Protein AF-A0A382EV57-F1 (afdb_monomer)

Solvent-accessible surface area (backbone atoms only — not comparable to full-atom values): 4066 Å² total; per-residue (Å²): 113,68,66,62,52,52,52,52,52,50,55,58,55,59,64,68,67,66,63,64,78,43,80,44,82,45,80,37,79,82,69,39,28,34,38,35,29,42,27,55,84,84,54,76,40,80,76,43,80,40,82,50,79,80,71,91,73,70,97,71,69,91,72,128

Organism: NCBI:txid408172

Mean predicted aligned error: 8.85 Å

Radius of gyration: 22.21 Å; Cα contacts (8 Å, |Δi|>4): 71; chains: 1; bounding box: 52×36×48 Å

pLDDT: mean 85.81, std 12.79, range [54.91, 98.12]

Foldseek 3Di:
DVVVVVVVVVVVVVVVPQFDWDWDWDDDLLVQWTFTWIDRPPDIDGPDIGHHDHDPDDPDPRDD

Secondary structure (DSSP, 8-state):
-HHHHHHHHHHHHHHTT-PPPEEEEEEETTTTEEEEEEE-SS-EEEEEEEE-PPP---S-----

Nearest PDB structures (foldseek):
  3mud-assembly1_B  TM=6.738E-01  e=6.675E+00  Homo sapiens
  6j8y-assembly1_C  TM=5.020E-01  e=9.129E+00  Homo sapiens
  6uz7-assembly1_AD  TM=4.272E-01  e=8.575E+00  Kluyveromyces lactis

Structure (mmCIF, N/CA/C/O backbone):
data_AF-A0A382EV57-F1
#
_entry.id   AF-A0A382EV57-F1
#
loop_
_atom_site.group_PDB
_atom_site.id
_atom_site.type_symbol
_atom_site.label_atom_id
_atom_site.label_alt_id
_atom_site.label_comp_id
_atom_site.label_asym_id
_atom_site.label_entity_id
_atom_site.label_seq_id
_atom_site.pdbx_PDB_ins_code
_atom_site.Cartn_x
_atom_site.Cartn_y
_atom_site.Cartn_z
_atom_site.occupancy
_atom_site.B_iso_or_equiv
_atom_site.auth_seq_id
_atom_site.auth_comp_id
_atom_site.auth_asym_id
_atom_site.auth_atom_id
_atom_site.pdbx_PDB_model_num
ATOM 1 N N . MET A 1 1 ? -29.303 18.584 31.924 1.00 76.06 1 MET A N 1
ATOM 2 C CA . MET A 1 1 ? -27.860 18.335 32.181 1.00 76.06 1 MET A CA 1
ATOM 3 C C . MET A 1 1 ? -27.406 16.937 31.756 1.00 76.06 1 MET A C 1
ATOM 5 O O . MET A 1 1 ? -26.390 16.846 31.082 1.00 76.06 1 MET A O 1
ATOM 9 N N . ILE A 1 2 ? -28.138 15.861 32.088 1.00 92.12 2 ILE A N 1
ATOM 10 C CA . ILE A 1 2 ? -27.748 14.478 31.737 1.00 92.12 2 ILE A CA 1
ATOM 11 C C . ILE A 1 2 ? -27.677 14.235 30.216 1.00 92.12 2 ILE A C 1
ATOM 13 O O . ILE A 1 2 ? -26.728 13.635 29.731 1.00 92.12 2 ILE A O 1
ATOM 17 N N . PHE A 1 3 ? -28.628 1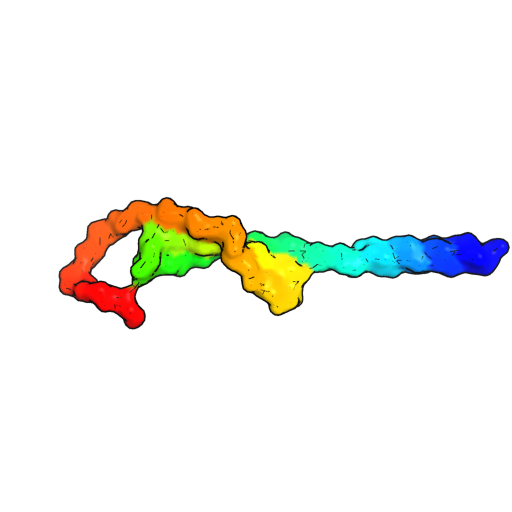4.790 29.458 1.00 93.69 3 PHE A N 1
ATOM 18 C CA . PHE A 1 3 ? -28.707 14.622 28.004 1.00 93.69 3 PHE A CA 1
ATOM 19 C C . PHE A 1 3 ? -27.490 15.216 27.284 1.00 93.69 3 PHE A C 1
ATOM 21 O O . PHE A 1 3 ? -26.900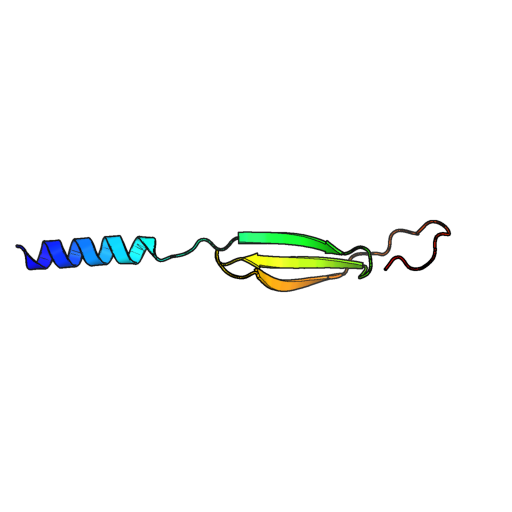 14.585 26.418 1.00 93.69 3 PHE A O 1
ATOM 28 N N . PHE A 1 4 ? -27.053 16.401 27.716 1.00 93.38 4 PHE A N 1
ATOM 29 C CA . PHE A 1 4 ? -25.858 17.053 27.182 1.00 93.38 4 PHE A CA 1
ATOM 30 C C . PHE A 1 4 ? -24.582 16.249 27.476 1.00 93.38 4 PHE A C 1
ATOM 32 O O . PHE A 1 4 ? -23.696 16.164 26.633 1.00 93.38 4 PHE A O 1
ATOM 39 N N . ARG A 1 5 ? -24.507 15.601 28.648 1.00 94.44 5 ARG A N 1
ATOM 40 C CA . ARG A 1 5 ? -23.389 14.711 28.999 1.00 94.44 5 ARG A CA 1
ATOM 41 C C . ARG A 1 5 ? -23.369 13.449 28.135 1.00 94.44 5 ARG A C 1
ATOM 43 O O . ARG A 1 5 ? -22.304 13.067 27.671 1.00 94.44 5 ARG A O 1
ATOM 50 N N . LEU A 1 6 ? -24.527 12.837 27.886 1.00 96.25 6 LEU A N 1
ATOM 51 C CA . LEU A 1 6 ? -24.638 11.672 27.000 1.00 96.25 6 LEU A CA 1
ATOM 52 C C . LEU A 1 6 ? -24.262 12.020 25.558 1.00 96.25 6 LEU A C 1
ATOM 54 O O . LEU A 1 6 ? -23.521 11.276 24.923 1.00 96.25 6 LEU A O 1
ATOM 58 N N . LEU A 1 7 ? -24.710 13.180 25.074 1.00 95.38 7 LEU A N 1
ATOM 59 C CA . LEU A 1 7 ? -24.347 13.682 23.753 1.00 95.38 7 LEU A CA 1
ATOM 60 C C . LEU A 1 7 ? -22.832 13.900 23.635 1.00 95.38 7 LEU A C 1
ATOM 62 O O . LEU A 1 7 ? -22.225 13.473 22.657 1.00 95.38 7 LEU A O 1
ATOM 66 N N . LEU A 1 8 ? -22.209 14.505 24.651 1.00 94.25 8 LEU A N 1
ATOM 67 C CA . LEU A 1 8 ? -20.763 14.721 24.681 1.00 94.25 8 LEU A CA 1
ATOM 68 C C . LEU A 1 8 ? -19.983 13.396 24.659 1.00 94.25 8 LEU A C 1
ATOM 70 O O . LEU A 1 8 ? -19.031 13.259 23.896 1.00 94.25 8 LEU A O 1
ATOM 74 N N . ILE A 1 9 ? -20.407 12.408 25.454 1.00 94.44 9 ILE A N 1
ATOM 75 C CA . ILE A 1 9 ? -19.788 11.074 25.486 1.00 94.44 9 ILE A CA 1
ATOM 76 C C . ILE A 1 9 ? -19.911 10.385 24.124 1.00 94.44 9 ILE A C 1
ATOM 78 O O . ILE A 1 9 ? -18.928 9.832 23.638 1.00 94.44 9 ILE A O 1
ATOM 82 N N . ALA A 1 10 ? -21.082 10.456 23.484 1.00 93.19 10 ALA A N 1
ATOM 83 C CA . ALA A 1 10 ? -21.285 9.885 22.157 1.00 93.19 10 ALA A CA 1
ATOM 84 C C . ALA A 1 10 ? -20.334 10.512 21.126 1.00 93.19 10 ALA A C 1
ATOM 86 O O . ALA A 1 10 ? -19.672 9.790 20.388 1.00 93.19 10 ALA A O 1
ATOM 87 N N .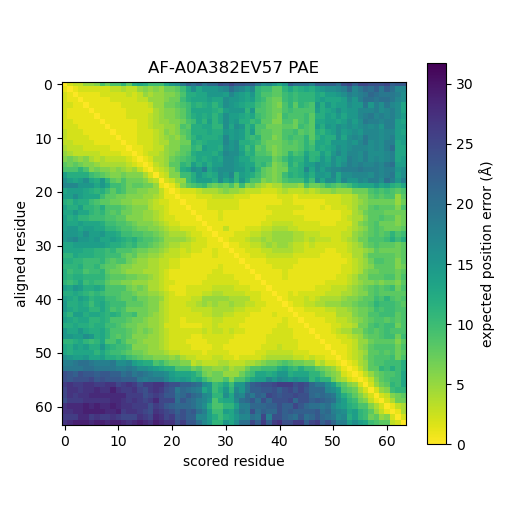 ILE A 1 11 ? -20.186 11.839 21.119 1.00 91.12 11 ILE A N 1
ATOM 88 C CA . ILE A 1 11 ? -19.292 12.540 20.183 1.00 91.12 11 ILE A CA 1
ATOM 89 C C . ILE A 1 11 ? -17.829 12.117 20.381 1.00 91.12 11 ILE A C 1
ATOM 91 O O . ILE A 1 11 ? -17.132 11.832 19.406 1.00 91.12 11 ILE A O 1
ATOM 95 N N . ILE A 1 12 ? -17.371 12.031 21.634 1.00 89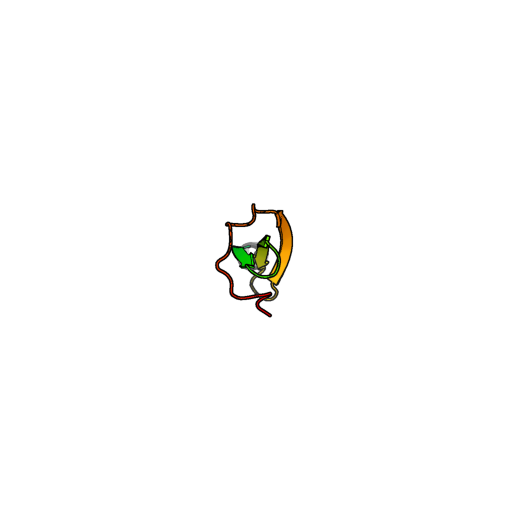.06 12 ILE A N 1
ATOM 96 C CA . ILE A 1 12 ? -16.007 11.585 21.950 1.00 89.06 12 ILE A CA 1
ATOM 97 C C . ILE A 1 12 ? -15.812 10.132 21.502 1.00 89.06 12 ILE A C 1
ATOM 99 O O . ILE A 1 12 ? -14.799 9.819 20.882 1.00 89.06 12 ILE A O 1
ATOM 103 N N . PHE A 1 13 ? -16.792 9.258 21.729 1.00 87.19 13 PHE A N 1
ATOM 104 C CA . PHE A 1 13 ? -16.708 7.861 21.310 1.00 87.19 13 PHE A CA 1
ATOM 105 C C . PHE A 1 13 ? -16.678 7.710 19.784 1.00 87.19 13 PHE A C 1
ATOM 107 O O . PHE A 1 13 ? -15.879 6.943 19.267 1.00 87.19 13 PHE A O 1
ATOM 114 N N . LEU A 1 14 ? -17.466 8.484 19.029 1.00 83.94 14 LEU A N 1
ATOM 115 C CA . LEU A 1 14 ? -17.413 8.442 17.563 1.00 83.94 14 LEU A CA 1
ATOM 116 C C . LEU A 1 14 ? -16.066 8.919 16.996 1.00 83.94 14 LEU A C 1
ATOM 118 O O . LEU A 1 14 ? -15.644 8.444 15.941 1.00 83.94 14 LEU A O 1
ATOM 122 N N . SER A 1 15 ? -15.364 9.822 17.687 1.00 75.62 15 SER A N 1
ATOM 123 C CA . SER A 1 15 ? -14.042 10.285 17.243 1.00 75.62 1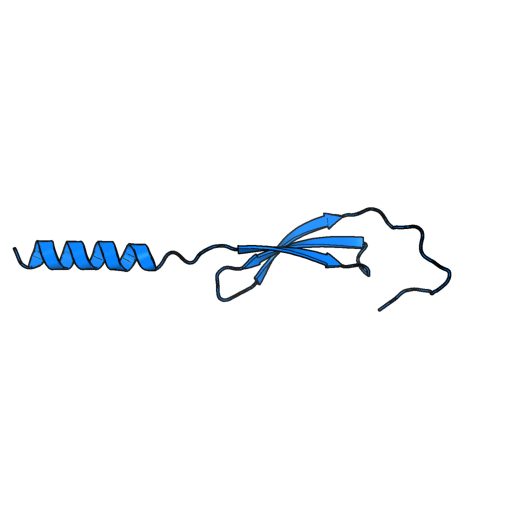5 SER A CA 1
ATOM 124 C C . SER A 1 15 ? -12.943 9.218 17.325 1.00 75.62 15 SER A C 1
ATOM 126 O O . SER A 1 15 ? -11.964 9.317 16.588 1.00 75.62 15 SER A O 1
ATOM 128 N N . THR A 1 16 ? -13.113 8.171 18.143 1.00 73.88 16 THR A N 1
ATOM 129 C CA . THR A 1 16 ? -12.136 7.073 18.262 1.00 73.88 16 THR A CA 1
ATOM 130 C C . THR A 1 16 ? -12.319 5.979 17.206 1.00 73.88 16 THR A C 1
ATOM 132 O O . THR A 1 16 ? -11.437 5.141 17.046 1.00 73.88 16 THR A O 1
ATOM 135 N N . ILE A 1 17 ? -13.426 5.999 16.451 1.00 71.31 17 ILE A N 1
ATOM 136 C CA . ILE A 1 17 ? -13.762 4.975 15.442 1.00 71.31 17 ILE A CA 1
ATOM 137 C C . ILE A 1 17 ? -12.994 5.196 14.127 1.00 71.31 17 ILE A C 1
ATOM 139 O O . ILE A 1 17 ? -12.954 4.313 13.272 1.00 71.31 17 ILE A O 1
ATOM 143 N N . LYS A 1 18 ? -12.345 6.353 13.936 1.00 69.38 18 LYS A N 1
ATOM 144 C CA . LYS A 1 18 ? -11.509 6.568 12.749 1.00 69.38 18 LYS A CA 1
ATOM 145 C C . LYS A 1 18 ? -10.234 5.725 12.851 1.00 69.38 18 LYS A C 1
ATOM 147 O O . LYS A 1 18 ? -9.291 6.094 13.549 1.00 69.38 18 LYS A O 1
ATOM 152 N N . GLY A 1 19 ? -10.228 4.589 12.152 1.00 69.50 19 GLY A N 1
ATOM 153 C CA . GLY A 1 19 ? -9.030 3.784 11.919 1.00 69.50 19 GLY A CA 1
ATOM 154 C C . GLY A 1 19 ? -7.944 4.617 11.237 1.00 69.50 19 GLY A C 1
ATOM 155 O O . GLY A 1 19 ? -8.243 5.534 10.470 1.00 69.50 19 GLY A O 1
ATOM 156 N N . ARG A 1 20 ? -6.677 4.339 11.555 1.00 79.62 20 ARG A N 1
ATOM 157 C CA . ARG A 1 20 ? -5.552 4.964 10.852 1.00 79.62 20 ARG A CA 1
ATOM 158 C C . ARG A 1 20 ? -5.348 4.232 9.532 1.00 79.62 20 ARG A C 1
ATOM 160 O O . ARG A 1 20 ? -5.306 3.007 9.520 1.00 79.62 20 ARG A O 1
ATOM 167 N N . GLU A 1 21 ? -5.197 4.984 8.452 1.00 89.81 21 GLU A N 1
ATOM 168 C CA . GLU A 1 21 ? -4.773 4.443 7.164 1.00 89.81 21 GLU A CA 1
ATOM 169 C C . GLU A 1 21 ? -3.244 4.372 7.145 1.00 89.81 21 GLU A C 1
ATOM 171 O O . GLU A 1 21 ? -2.560 5.366 7.404 1.00 89.81 21 GLU A O 1
ATOM 176 N N . TYR A 1 22 ? -2.708 3.189 6.862 1.00 94.56 22 TYR A N 1
ATOM 177 C CA . TYR A 1 22 ? -1.274 2.962 6.729 1.00 94.56 22 TYR A CA 1
ATOM 178 C C . TYR A 1 22 ? -0.932 2.697 5.270 1.00 94.56 22 TYR A C 1
ATOM 180 O O . TYR A 1 22 ? -1.614 1.924 4.599 1.00 94.56 22 TYR A O 1
ATOM 188 N N . PHE A 1 23 ? 0.145 3.315 4.797 1.00 96.62 23 PHE A N 1
ATOM 189 C CA . PHE A 1 23 ? 0.635 3.154 3.434 1.00 96.62 23 PHE A CA 1
ATOM 190 C C . PHE A 1 23 ? 1.965 2.411 3.461 1.00 96.62 23 PHE A C 1
ATOM 192 O O . PHE A 1 23 ? 2.899 2.825 4.149 1.00 96.62 23 PHE A O 1
ATOM 199 N N . ILE A 1 24 ? 2.028 1.301 2.733 1.00 97.00 24 ILE A N 1
ATOM 200 C CA . ILE A 1 24 ? 3.169 0.387 2.705 1.00 97.00 24 ILE A CA 1
ATOM 201 C C . ILE A 1 24 ? 3.628 0.264 1.255 1.00 97.00 24 ILE A C 1
ATOM 203 O O . ILE A 1 24 ? 2.810 -0.002 0.377 1.00 97.00 24 ILE A O 1
ATOM 207 N N . TYR A 1 25 ? 4.924 0.444 1.015 1.00 97.56 25 TYR A N 1
ATOM 208 C CA . TYR A 1 25 ? 5.549 0.160 -0.274 1.00 97.56 25 TYR A CA 1
ATOM 209 C C . TYR A 1 25 ? 6.199 -1.221 -0.206 1.00 97.56 25 TYR A C 1
ATOM 211 O O . TYR A 1 25 ? 7.021 -1.464 0.677 1.00 97.56 25 TYR A O 1
ATOM 219 N N . VAL A 1 26 ? 5.820 -2.116 -1.115 1.00 96.56 26 VAL A N 1
ATOM 220 C CA . VAL A 1 26 ? 6.341 -3.486 -1.195 1.00 96.56 26 VAL A CA 1
ATOM 221 C C . VAL A 1 26 ? 6.957 -3.693 -2.570 1.00 96.56 26 VAL A C 1
ATOM 223 O O . VAL A 1 26 ? 6.272 -3.550 -3.578 1.00 96.56 26 VAL A O 1
ATOM 226 N N . THR A 1 27 ? 8.246 -4.009 -2.613 1.00 94.19 27 THR A N 1
ATOM 227 C CA . THR A 1 27 ? 8.965 -4.335 -3.851 1.00 94.19 27 THR A CA 1
ATOM 228 C C . THR A 1 27 ? 8.641 -5.763 -4.284 1.00 94.19 27 THR A C 1
ATOM 230 O O . THR A 1 27 ? 8.764 -6.679 -3.470 1.00 94.19 27 THR A O 1
ATOM 233 N N . SER A 1 28 ? 8.273 -5.950 -5.549 1.00 90.00 28 SER A N 1
ATOM 234 C CA . SER A 1 28 ? 8.074 -7.251 -6.187 1.00 90.00 28 SER A CA 1
ATOM 235 C C . SER A 1 28 ? 9.119 -7.415 -7.285 1.00 90.00 28 SER A C 1
ATOM 237 O O . SER A 1 28 ? 9.049 -6.752 -8.318 1.00 90.00 28 SER A O 1
ATOM 239 N N . GLU A 1 29 ? 10.127 -8.247 -7.026 1.00 84.62 29 GLU A N 1
ATOM 240 C CA . GLU A 1 29 ? 11.225 -8.476 -7.973 1.00 84.62 29 GLU A CA 1
ATOM 241 C C . GLU A 1 29 ? 10.738 -9.234 -9.212 1.00 84.62 29 GLU A C 1
ATOM 243 O O . GLU A 1 29 ? 10.971 -8.781 -10.324 1.00 84.62 29 GLU A O 1
ATOM 248 N N . SER A 1 30 ? 9.922 -10.275 -9.039 1.00 84.44 30 SER A N 1
ATOM 249 C CA . SER A 1 30 ? 9.388 -11.069 -10.153 1.00 84.44 30 SER A CA 1
ATOM 250 C C . SER A 1 30 ? 8.382 -10.332 -11.047 1.00 84.44 30 SER A C 1
ATOM 252 O O . SER A 1 30 ? 8.019 -10.838 -12.110 1.00 84.44 30 SER A O 1
ATOM 254 N N . GLN A 1 31 ? 7.902 -9.159 -10.622 1.00 87.75 31 GLN A N 1
ATOM 255 C CA . GLN A 1 31 ? 6.953 -8.336 -11.378 1.00 87.75 31 GLN A CA 1
ATOM 256 C C . GLN A 1 31 ? 7.530 -6.988 -11.823 1.00 87.75 31 GLN A C 1
ATOM 258 O O . GLN A 1 31 ? 6.796 -6.217 -12.431 1.00 87.75 31 GLN A O 1
ATOM 263 N N . ASP A 1 32 ? 8.802 -6.693 -11.529 1.00 89.50 32 ASP A N 1
ATOM 264 C CA . ASP A 1 32 ? 9.439 -5.402 -11.835 1.00 89.50 32 ASP A CA 1
ATOM 265 C C . ASP A 1 32 ? 8.622 -4.188 -11.338 1.00 89.50 32 ASP A C 1
ATOM 267 O O . ASP A 1 32 ? 8.509 -3.147 -11.997 1.00 89.50 32 ASP A O 1
ATOM 271 N N . GLU A 1 33 ? 8.030 -4.304 -10.146 1.00 93.88 33 GLU A N 1
ATOM 272 C CA . GLU A 1 33 ? 7.073 -3.328 -9.619 1.00 93.88 33 GLU A CA 1
ATOM 273 C C . GLU A 1 33 ? 7.269 -3.032 -8.126 1.00 93.88 33 GLU A C 1
ATOM 275 O O . GLU A 1 33 ? 7.834 -3.803 -7.347 1.00 93.88 33 GLU A O 1
ATOM 280 N N . VAL A 1 34 ? 6.744 -1.883 -7.700 1.00 97.00 34 VAL A N 1
ATOM 281 C CA . VAL A 1 34 ? 6.489 -1.568 -6.293 1.00 97.00 34 VAL A CA 1
ATOM 282 C C . VAL A 1 34 ? 4.988 -1.403 -6.087 1.00 97.00 34 VAL A C 1
ATOM 284 O O . VAL A 1 34 ? 4.374 -0.482 -6.631 1.00 97.00 34 VAL A O 1
ATOM 287 N N . HIS A 1 35 ? 4.407 -2.244 -5.238 1.00 97.81 35 HIS A N 1
ATOM 288 C CA . HIS A 1 35 ? 3.010 -2.140 -4.834 1.00 97.81 35 HIS A CA 1
ATOM 289 C C . HIS A 1 35 ? 2.874 -1.151 -3.677 1.00 97.81 35 HIS A C 1
ATOM 291 O O . HIS A 1 35 ? 3.483 -1.313 -2.616 1.00 97.81 35 HIS A O 1
ATOM 297 N N . LEU A 1 36 ? 2.030 -0.140 -3.855 1.00 98.12 36 LEU A N 1
ATOM 298 C CA . LEU A 1 36 ? 1.540 0.700 -2.772 1.00 98.12 36 LEU A CA 1
ATOM 299 C C . LEU A 1 36 ? 0.262 0.081 -2.209 1.00 98.12 36 LEU A C 1
ATOM 301 O O . LEU A 1 36 ? -0.780 0.037 -2.870 1.00 98.12 36 LEU A O 1
ATOM 305 N N . ILE A 1 37 ? 0.337 -0.361 -0.961 1.00 97.94 37 ILE A N 1
ATOM 306 C CA . ILE A 1 37 ? -0.761 -0.996 -0.241 1.00 97.94 37 ILE A CA 1
ATOM 307 C C . ILE A 1 37 ? -1.305 -0.018 0.797 1.00 97.94 37 ILE A C 1
ATOM 309 O O . ILE A 1 37 ? -0.558 0.492 1.633 1.00 97.94 37 ILE A O 1
ATOM 313 N N . MET A 1 38 ? -2.617 0.212 0.764 1.00 96.88 38 MET A N 1
ATOM 314 C CA . MET A 1 38 ? -3.354 0.865 1.843 1.00 96.88 38 MET A CA 1
ATOM 315 C C . MET A 1 38 ? -3.871 -0.207 2.802 1.00 96.88 38 MET A C 1
ATOM 317 O O . MET A 1 38 ? -4.563 -1.138 2.387 1.00 96.88 38 MET A O 1
ATOM 321 N N . PHE A 1 39 ? -3.550 -0.067 4.082 1.00 94.50 39 PHE A N 1
ATOM 322 C CA . PHE A 1 39 ? -4.037 -0.923 5.154 1.00 94.50 39 PHE A CA 1
ATOM 323 C C . PHE A 1 39 ? -4.925 -0.115 6.102 1.00 94.50 39 PHE A C 1
ATOM 325 O O . PHE A 1 39 ? -4.489 0.892 6.657 1.00 94.50 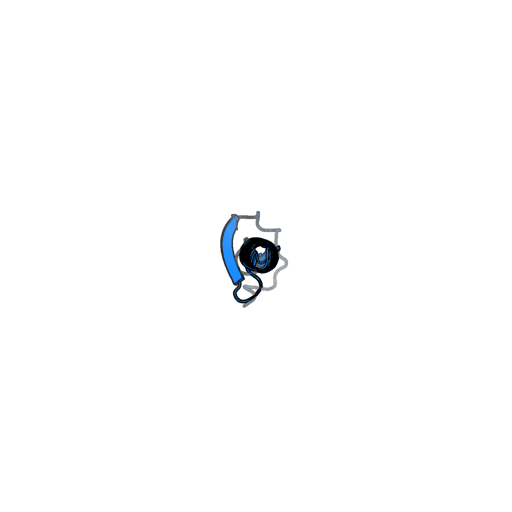39 PHE A O 1
ATOM 332 N N . ASP A 1 40 ? -6.167 -0.562 6.289 1.00 90.81 40 ASP A N 1
ATOM 333 C CA . ASP A 1 40 ? -7.182 0.117 7.115 1.00 90.81 40 ASP A CA 1
ATOM 334 C C . ASP A 1 40 ? -7.198 -0.344 8.588 1.00 90.81 40 ASP A C 1
ATOM 336 O O . ASP A 1 40 ? -8.064 0.057 9.368 1.00 90.81 40 ASP A O 1
ATOM 340 N N . GLY A 1 41 ? -6.259 -1.212 8.976 1.00 88.19 41 GLY A N 1
ATOM 341 C CA . GLY A 1 41 ? -6.250 -1.881 10.279 1.00 88.19 41 GLY A CA 1
ATOM 342 C C . GLY A 1 41 ? -6.840 -3.296 10.268 1.00 88.19 41 GLY A C 1
ATOM 343 O O . GLY A 1 41 ? -6.669 -4.020 11.245 1.00 88.19 41 GLY A O 1
ATOM 344 N N . GLN A 1 42 ? -7.497 -3.715 9.182 1.00 89.88 42 GLN A N 1
ATOM 345 C CA . GLN A 1 42 ? -8.092 -5.048 9.016 1.00 89.88 42 GLN A CA 1
ATOM 346 C C . GLN A 1 42 ? -7.681 -5.721 7.702 1.00 89.88 42 GLN A C 1
ATOM 348 O O . GLN A 1 42 ? -7.407 -6.921 7.683 1.00 89.88 42 GLN A O 1
ATOM 353 N N . LYS A 1 43 ? -7.651 -4.971 6.597 1.00 92.44 43 LYS A N 1
ATOM 354 C CA . LYS A 1 43 ? -7.379 -5.470 5.249 1.00 92.44 43 LYS A CA 1
ATOM 355 C C . LYS A 1 43 ? -6.390 -4.572 4.526 1.00 92.44 43 LYS A C 1
ATOM 357 O O . LYS A 1 43 ? -6.458 -3.347 4.593 1.00 92.44 43 LYS A O 1
ATOM 362 N N . GLY A 1 44 ? -5.474 -5.215 3.811 1.00 94.81 44 GLY A N 1
ATOM 363 C CA . GLY A 1 44 ? -4.611 -4.557 2.841 1.00 94.81 44 GLY A CA 1
ATOM 364 C C . GLY A 1 44 ? -5.286 -4.529 1.475 1.00 94.81 44 GLY A C 1
ATOM 365 O O . GLY A 1 44 ? -5.888 -5.519 1.056 1.00 94.81 44 GLY A O 1
ATOM 366 N N . LYS A 1 45 ? -5.175 -3.405 0.775 1.00 96.88 45 LYS A N 1
ATOM 367 C CA . LYS A 1 45 ? -5.588 -3.259 -0.619 1.00 96.88 45 LYS A CA 1
ATOM 368 C C . LYS A 1 45 ? -4.454 -2.615 -1.404 1.00 96.88 45 LYS A C 1
ATOM 370 O O . LYS A 1 45 ? -3.983 -1.548 -1.019 1.00 96.88 45 LYS A O 1
ATOM 375 N N . ILE A 1 46 ? -4.057 -3.231 -2.515 1.00 97.56 46 ILE A N 1
ATOM 376 C CA . ILE A 1 46 ? -3.179 -2.583 -3.492 1.00 97.56 46 ILE A CA 1
ATOM 377 C C . ILE A 1 46 ? -3.957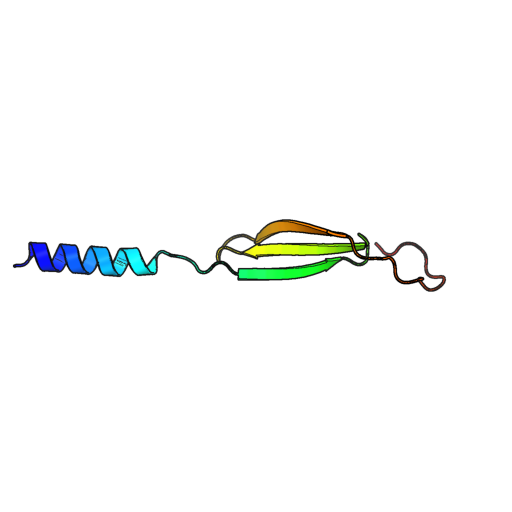 -1.413 -4.093 1.00 97.56 46 ILE A C 1
ATOM 379 O O . ILE A 1 46 ? -5.050 -1.588 -4.639 1.00 97.56 46 ILE A O 1
ATOM 383 N N . ILE A 1 47 ? -3.425 -0.208 -3.925 1.00 97.88 47 ILE A N 1
ATOM 384 C CA . ILE A 1 47 ? -4.035 1.017 -4.448 1.00 97.88 47 ILE A CA 1
ATOM 385 C C . ILE A 1 47 ? -3.258 1.594 -5.626 1.00 97.88 47 ILE A C 1
ATOM 387 O O . ILE A 1 47 ? -3.796 2.443 -6.335 1.00 97.88 47 ILE A O 1
ATOM 391 N N . LYS A 1 48 ? -2.015 1.148 -5.834 1.00 98.12 48 LYS A N 1
ATOM 392 C CA . LYS A 1 48 ? -1.212 1.512 -6.995 1.00 98.12 48 LYS A CA 1
ATOM 393 C C . LYS A 1 48 ? -0.078 0.519 -7.207 1.00 98.12 48 LYS A C 1
ATOM 395 O O . LYS A 1 48 ? 0.630 0.208 -6.254 1.00 98.12 48 LYS A O 1
ATOM 400 N N . ASP A 1 49 ? 0.138 0.166 -8.462 1.00 97.62 49 ASP A N 1
ATOM 401 C CA . ASP A 1 49 ? 1.346 -0.503 -8.929 1.00 97.62 49 ASP A CA 1
ATOM 402 C C . ASP A 1 49 ? 2.256 0.539 -9.581 1.00 97.62 49 ASP A C 1
ATOM 404 O O . ASP A 1 49 ? 1.808 1.401 -10.349 1.00 97.62 49 ASP A O 1
ATOM 408 N N . ILE A 1 50 ? 3.521 0.547 -9.178 1.00 97.38 50 ILE A N 1
ATOM 409 C CA . ILE A 1 50 ? 4.523 1.499 -9.648 1.00 97.38 50 ILE A CA 1
ATOM 410 C C . ILE A 1 50 ? 5.562 0.691 -10.423 1.00 97.38 50 ILE A C 1
ATOM 412 O O . ILE A 1 50 ? 6.350 -0.003 -9.780 1.00 97.38 50 ILE A O 1
ATOM 416 N N . PRO A 1 51 ? 5.592 0.776 -11.765 1.00 93.62 51 PRO A N 1
ATOM 417 C CA . PRO A 1 51 ? 6.605 0.077 -12.538 1.00 93.62 51 PRO A CA 1
ATOM 418 C C . PRO A 1 51 ? 7.980 0.628 -12.175 1.00 93.62 51 PRO A C 1
ATOM 420 O O . PRO A 1 51 ? 8.171 1.848 -12.085 1.00 93.62 51 PRO A O 1
ATOM 423 N N . VAL A 1 52 ? 8.931 -0.272 -11.966 1.00 90.19 52 VAL A N 1
ATOM 424 C CA . VAL A 1 52 ? 10.342 0.072 -11.819 1.00 90.19 52 VAL A CA 1
ATOM 425 C C . VAL A 1 52 ? 11.125 -0.443 -13.020 1.00 90.19 52 VAL A C 1
ATOM 427 O O . VAL A 1 52 ? 10.628 -1.201 -13.848 1.00 90.19 52 VAL A O 1
ATOM 430 N N . GLY A 1 53 ? 12.343 0.068 -13.186 1.00 81.62 53 GLY A N 1
ATOM 431 C CA . GLY A 1 53 ? 13.237 -0.460 -14.207 1.00 81.62 53 GLY A CA 1
ATOM 432 C C . GLY A 1 53 ? 13.735 -1.847 -13.815 1.00 81.62 53 GLY A C 1
ATOM 433 O O . GLY A 1 53 ? 13.892 -2.138 -12.632 1.00 81.62 53 GLY A O 1
ATOM 434 N N . VAL A 1 54 ? 14.055 -2.655 -14.818 1.00 73.31 54 VAL A N 1
ATOM 435 C CA . VAL A 1 54 ? 14.725 -3.940 -14.620 1.00 73.31 54 VAL A CA 1
ATOM 436 C C . VAL A 1 54 ? 16.197 -3.664 -14.328 1.00 73.31 54 VAL A C 1
ATOM 438 O O . VAL A 1 54 ? 16.879 -2.992 -15.112 1.00 73.31 54 VAL A O 1
ATOM 441 N N . TRP A 1 55 ? 16.704 -4.156 -13.200 1.00 69.00 55 TRP A N 1
ATOM 442 C CA . TRP A 1 55 ? 18.149 -4.196 -12.997 1.00 69.00 55 TRP A CA 1
ATOM 443 C C . TRP A 1 55 ? 18.726 -5.269 -13.930 1.00 69.00 55 TRP A C 1
ATOM 445 O O . TRP A 1 55 ? 18.159 -6.357 -13.979 1.00 69.00 55 TRP A O 1
ATOM 455 N N . PRO A 1 56 ? 19.816 -5.023 -14.682 1.00 66.00 56 PRO A N 1
ATOM 456 C CA . PRO A 1 56 ? 20.428 -6.066 -15.505 1.00 66.00 56 PRO A CA 1
ATOM 457 C C . PRO A 1 56 ? 20.762 -7.287 -14.631 1.00 66.00 56 PRO A C 1
ATOM 459 O O . PRO A 1 56 ? 21.637 -7.197 -13.770 1.00 66.00 56 PRO A O 1
ATOM 462 N N . LEU A 1 57 ? 20.022 -8.385 -14.799 1.00 62.53 57 LEU A N 1
ATOM 463 C CA . LEU A 1 57 ? 20.119 -9.568 -13.940 1.00 62.53 57 LEU A CA 1
ATOM 464 C C . LEU A 1 57 ? 21.363 -10.414 -14.281 1.00 62.53 57 LEU A C 1
ATOM 466 O O . LEU A 1 57 ? 21.830 -10.415 -15.424 1.00 62.53 57 LEU A O 1
ATOM 470 N N . GLU A 1 58 ? 21.881 -11.154 -13.294 1.00 63.28 58 GLU A N 1
ATOM 471 C CA . GLU A 1 58 ? 22.828 -12.257 -13.519 1.00 63.28 58 GLU A CA 1
ATOM 472 C C . GLU A 1 58 ? 22.154 -13.423 -14.283 1.00 63.28 58 GLU A C 1
ATOM 474 O O . GLU A 1 58 ? 20.940 -13.458 -14.443 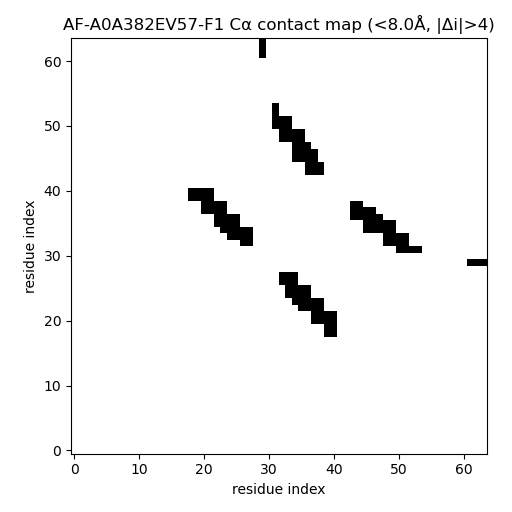1.00 63.28 58 GLU A O 1
ATOM 479 N N . ILE A 1 59 ? 22.942 -14.381 -14.790 1.00 63.88 59 ILE A N 1
ATOM 480 C CA . ILE A 1 59 ? 22.546 -15.499 -15.689 1.00 63.88 59 ILE A CA 1
ATOM 481 C C . ILE A 1 59 ? 21.506 -16.497 -15.129 1.00 63.88 59 ILE A C 1
ATOM 483 O O . ILE A 1 59 ? 21.223 -17.517 -15.765 1.00 63.88 59 ILE A O 1
ATOM 487 N N . GLU A 1 60 ? 20.982 -16.256 -13.935 1.00 60.19 60 GLU A N 1
ATOM 488 C CA . GLU A 1 60 ? 20.022 -17.117 -13.259 1.00 60.19 60 GLU A CA 1
ATOM 489 C C . GLU A 1 60 ? 18.626 -16.774 -13.803 1.00 60.19 60 GLU A C 1
ATOM 491 O O . GLU A 1 60 ? 18.135 -15.663 -13.650 1.00 60.19 60 GLU A O 1
ATOM 496 N N . GLY A 1 61 ? 18.050 -17.683 -14.595 1.00 61.94 61 GLY A N 1
ATOM 497 C CA . GLY A 1 61 ? 16.778 -17.471 -15.296 1.00 61.94 61 GLY A CA 1
ATOM 498 C C . GLY A 1 61 ? 15.585 -17.177 -14.364 1.00 61.94 61 GLY A C 1
ATOM 499 O O . GLY A 1 61 ? 15.747 -17.140 -13.151 1.00 61.94 61 GLY A O 1
ATOM 500 N N . PRO A 1 62 ? 14.367 -17.003 -14.915 1.00 57.84 62 PRO A N 1
ATOM 501 C CA . PRO A 1 62 ? 13.238 -16.378 -14.219 1.00 57.84 62 PRO A CA 1
ATOM 502 C C . PRO A 1 62 ? 12.989 -16.965 -12.826 1.00 57.84 62 PRO A C 1
ATOM 504 O O . PRO A 1 62 ? 12.671 -18.150 -12.691 1.00 57.84 62 PRO A O 1
ATOM 507 N N . HIS A 1 63 ? 13.126 -16.115 -11.808 1.00 59.28 63 HIS A N 1
ATOM 508 C CA . HIS A 1 63 ? 12.836 -16.456 -10.424 1.00 59.28 63 HIS A CA 1
ATOM 509 C C . HIS A 1 63 ? 11.325 -16.377 -10.184 1.00 59.28 63 HIS A C 1
ATOM 511 O O . HIS A 1 63 ? 10.683 -15.360 -10.451 1.00 59.28 63 HIS A O 1
ATOM 517 N N . GLY A 1 64 ? 10.759 -17.499 -9.736 1.00 54.91 64 GLY A N 1
ATOM 518 C CA .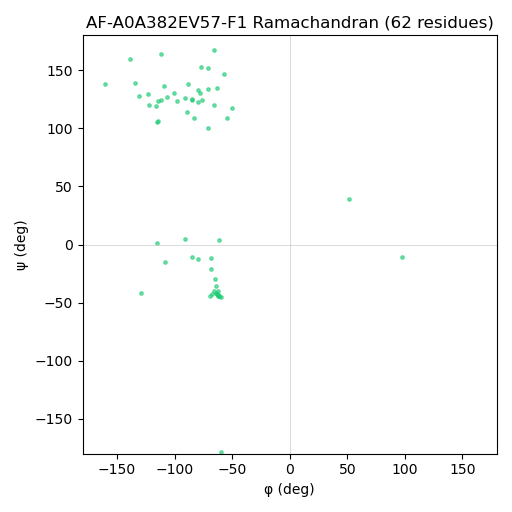 GLY A 1 64 ? 9.364 -17.653 -9.324 1.00 54.91 64 GLY A CA 1
ATOM 519 C C . GLY A 1 64 ? 9.273 -18.029 -7.859 1.00 54.91 64 GLY A C 1
ATOM 520 O O . GLY A 1 64 ? 10.130 -18.827 -7.412 1.00 54.91 64 GLY A O 1
#

Sequence (64 aa):
MIFFRLLLIAIIFLSTIKGREYFIYVTSESQDEVHLIMFDGQKGKIIKDIPVGVWPLEIEGPHG